Protein AF-A0A2U3Q3P8-F1 (afdb_monomer_lite)

Radius of gyration: 27.35 Å; chains: 1; bounding box: 73×21×60 Å

pLDDT: mean 73.01, std 16.53, range [42.78, 96.44]

Organism: NCBI:txid1549949

InterPro domains:
  IPR036388 Winged helix-like DNA-binding domain superfamily [G3DSA:1.10.10.10] (1-57)

Structure (mmCIF, N/CA/C/O backbone):
data_AF-A0A2U3Q3P8-F1
#
_entry.id   AF-A0A2U3Q3P8-F1
#
loop_
_atom_site.group_PDB
_atom_site.id
_atom_site.type_symbol
_atom_site.label_atom_id
_atom_site.label_alt_id
_atom_site.label_comp_id
_atom_site.label_asym_id
_atom_site.label_entity_id
_atom_site.label_seq_id
_atom_site.pdbx_PDB_ins_code
_atom_site.Cartn_x
_atom_site.Cartn_y
_atom_site.Cartn_z
_atom_site.occupancy
_atom_site.B_iso_or_equiv
_atom_site.auth_seq_id
_atom_site.auth_comp_id
_atom_site.auth_asym_id
_atom_site.auth_atom_id
_atom_site.pdbx_PDB_model_num
ATOM 1 N N . MET A 1 1 ? -5.524 9.885 21.998 1.00 60.00 1 MET A N 1
ATOM 2 C CA . MET A 1 1 ? -5.271 9.952 20.544 1.00 60.00 1 MET A CA 1
ATOM 3 C C . MET A 1 1 ? -5.931 8.860 19.689 1.00 60.00 1 MET A C 1
ATOM 5 O O . MET A 1 1 ? -6.566 9.252 18.726 1.00 60.00 1 MET A O 1
ATOM 9 N N . LEU A 1 2 ? -5.912 7.547 19.992 1.00 55.84 2 LEU A N 1
ATOM 10 C CA . LEU A 1 2 ? -6.657 6.545 19.170 1.00 55.84 2 LEU A CA 1
ATOM 11 C C . LEU A 1 2 ? -8.198 6.638 19.269 1.00 55.84 2 LEU A C 1
ATOM 13 O O . LEU A 1 2 ? -8.904 6.414 18.292 1.00 55.84 2 LEU A O 1
ATOM 17 N N . ARG A 1 3 ? -8.729 7.002 20.444 1.00 55.16 3 ARG A N 1
ATOM 18 C CA . ARG A 1 3 ? -10.178 7.187 20.663 1.00 55.16 3 ARG A CA 1
ATOM 19 C C . ARG A 1 3 ? -10.726 8.466 20.014 1.00 55.16 3 ARG A C 1
ATOM 21 O O . ARG A 1 3 ? -11.865 8.493 19.576 1.00 55.16 3 ARG A O 1
ATOM 28 N N . GLU A 1 4 ? -9.918 9.522 19.967 1.00 57.28 4 GLU A N 1
ATOM 29 C CA . GLU A 1 4 ? -10.304 10.831 19.404 1.00 57.28 4 GLU A CA 1
ATOM 30 C C . GLU A 1 4 ? -10.288 10.842 17.874 1.00 57.28 4 GLU A C 1
ATOM 32 O O . GLU A 1 4 ? -10.942 11.674 17.262 1.00 57.28 4 GLU A O 1
ATOM 37 N N . SER A 1 5 ? -9.564 9.907 17.258 1.00 57.47 5 SER A N 1
ATOM 38 C CA . SER A 1 5 ? -9.428 9.784 15.804 1.00 57.47 5 SER A CA 1
ATOM 39 C C . SER A 1 5 ? -10.414 8.789 15.176 1.00 57.47 5 SER A C 1
ATOM 41 O O . SER A 1 5 ? -10.320 8.513 13.987 1.00 57.47 5 SER A O 1
ATOM 43 N N . GLY A 1 6 ? -11.370 8.255 15.951 1.00 57.53 6 GLY A N 1
ATOM 44 C CA . GLY A 1 6 ? -12.415 7.357 15.437 1.00 57.53 6 GLY A CA 1
ATOM 45 C C . GLY A 1 6 ? -11.964 5.915 15.169 1.00 57.53 6 GLY A C 1
ATOM 46 O O . GLY A 1 6 ? -12.696 5.159 14.542 1.00 57.53 6 GLY A O 1
ATOM 47 N N . PHE A 1 7 ? -10.781 5.508 15.646 1.00 47.69 7 PHE A N 1
ATOM 48 C CA . PHE A 1 7 ? -10.244 4.153 15.435 1.00 47.69 7 PHE A CA 1
ATOM 49 C C . PHE A 1 7 ? -10.585 3.152 16.543 1.00 47.69 7 PHE A C 1
ATOM 51 O O . PHE A 1 7 ? -10.378 1.950 16.373 1.00 47.69 7 PHE A O 1
ATOM 58 N N . ALA A 1 8 ? -11.084 3.619 17.689 1.00 48.06 8 ALA A N 1
ATOM 59 C CA . ALA A 1 8 ? -11.416 2.755 18.814 1.00 48.06 8 ALA A CA 1
ATOM 60 C C . ALA A 1 8 ? -12.683 3.226 19.531 1.00 48.06 8 ALA A C 1
ATOM 62 O O . ALA A 1 8 ? -12.755 4.361 20.014 1.00 48.06 8 ALA A O 1
ATOM 63 N N . SER A 1 9 ? -13.656 2.327 19.658 1.00 54.28 9 SER A N 1
ATOM 64 C CA . SER A 1 9 ? -14.834 2.518 20.498 1.00 54.28 9 SER A CA 1
ATOM 65 C C . SER A 1 9 ? -14.545 1.998 21.911 1.00 54.28 9 SER A C 1
ATOM 67 O O . SER A 1 9 ? -13.898 0.967 22.101 1.00 54.28 9 SER A O 1
ATOM 69 N N . VAL A 1 10 ? -14.975 2.754 22.929 1.00 49.78 10 VAL A N 1
ATOM 70 C CA . VAL A 1 10 ? -14.812 2.380 24.343 1.00 49.78 10 VAL A CA 1
ATOM 71 C C . VAL A 1 10 ? -16.184 2.147 24.941 1.00 49.78 10 VAL A C 1
ATOM 73 O O . VAL A 1 10 ? -16.966 3.090 25.065 1.00 49.78 10 VAL A O 1
ATOM 76 N N . ARG A 1 11 ? -16.451 0.907 25.350 1.00 48.72 11 ARG A N 1
ATOM 77 C CA . ARG A 1 11 ? -17.603 0.565 26.185 1.00 48.72 11 ARG A CA 1
ATOM 78 C C . ARG A 1 11 ? -17.099 0.353 27.609 1.00 48.72 11 ARG A C 1
ATOM 80 O O . ARG A 1 11 ? -16.213 -0.467 27.847 1.00 48.72 11 ARG A O 1
ATOM 87 N N . ALA A 1 12 ? -17.614 1.145 28.544 1.00 46.88 12 ALA A N 1
ATOM 88 C CA . ALA A 1 12 ? -17.351 0.934 29.960 1.00 46.88 12 ALA A CA 1
ATOM 89 C C . ALA A 1 12 ? -18.248 -0.208 30.450 1.00 46.88 12 ALA A C 1
ATOM 91 O O . ALA A 1 12 ? -19.468 -0.129 30.308 1.00 46.88 12 ALA A O 1
ATOM 92 N N . GLU A 1 13 ? -17.649 -1.260 31.001 1.00 50.47 13 GLU A N 1
ATOM 93 C CA . GLU A 1 13 ? -18.374 -2.368 31.617 1.00 50.47 13 GLU A CA 1
ATOM 94 C C . GLU A 1 13 ? -17.887 -2.510 33.067 1.00 50.47 13 GLU A C 1
ATOM 96 O O . GLU A 1 13 ? -16.771 -2.962 33.339 1.00 50.47 13 GLU A O 1
ATOM 101 N N . ALA A 1 14 ? -18.711 -2.030 34.006 1.00 63.56 14 ALA A N 1
ATOM 102 C CA . ALA A 1 14 ? -18.394 -1.931 35.433 1.00 63.56 14 ALA A CA 1
ATOM 103 C C . ALA A 1 14 ? -17.019 -1.267 35.694 1.00 63.56 14 ALA A C 1
ATOM 105 O O . ALA A 1 14 ? -16.789 -0.138 35.265 1.00 63.56 14 ALA A O 1
ATOM 106 N N . GLN A 1 15 ? -16.092 -1.936 36.392 1.00 55.62 15 GLN A N 1
ATOM 107 C CA . GLN A 1 15 ? -14.756 -1.395 36.690 1.00 55.62 15 GLN A CA 1
ATOM 108 C C . GLN A 1 15 ? -13.727 -1.564 35.552 1.00 55.62 15 GLN A C 1
ATOM 110 O O . GLN A 1 15 ? -12.560 -1.208 35.726 1.00 55.62 15 GLN A O 1
ATOM 115 N N . ARG A 1 16 ? -14.115 -2.113 34.392 1.00 42.78 16 ARG A N 1
ATOM 116 C CA . ARG A 1 16 ? -13.192 -2.436 33.293 1.00 42.78 16 ARG A CA 1
ATOM 117 C C . ARG A 1 16 ? -13.503 -1.613 32.041 1.00 42.78 16 ARG A C 1
ATOM 119 O O . ARG A 1 16 ? -14.654 -1.377 31.678 1.00 42.78 16 ARG A O 1
ATOM 126 N N . ARG A 1 17 ? -12.441 -1.162 31.367 1.00 56.53 17 ARG A N 1
ATOM 127 C CA . ARG A 1 17 ? -12.517 -0.469 30.073 1.00 56.53 17 ARG A CA 1
ATOM 128 C C . ARG A 1 17 ? -12.195 -1.465 28.966 1.00 56.53 17 ARG A C 1
ATOM 130 O O . ARG A 1 17 ? -11.060 -1.931 28.892 1.00 56.53 17 ARG A O 1
ATOM 137 N N . LEU A 1 18 ? -13.176 -1.777 28.124 1.00 57.06 18 LEU A N 1
ATOM 138 C CA . LEU A 1 18 ? -12.976 -2.596 26.932 1.00 57.06 18 LEU A CA 1
ATOM 139 C C . L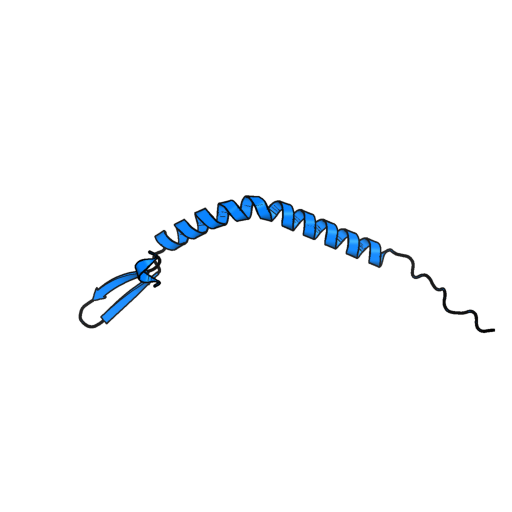EU A 1 18 ? -12.725 -1.678 25.733 1.00 57.06 18 LEU A C 1
ATOM 141 O O . LEU A 1 18 ? -13.512 -0.768 25.459 1.00 57.06 18 LEU A O 1
ATOM 145 N N . TYR A 1 19 ? -11.606 -1.911 25.048 1.00 54.53 19 TYR A N 1
ATOM 146 C CA . TYR A 1 19 ? -11.211 -1.196 23.838 1.00 54.53 19 TYR A CA 1
ATOM 147 C C . TYR A 1 19 ? -11.406 -2.129 22.645 1.00 54.53 19 TYR A C 1
ATOM 149 O O . TYR A 1 19 ? -10.694 -3.124 22.520 1.00 54.53 19 TYR A O 1
ATOM 157 N N . SER A 1 20 ? -12.365 -1.816 21.779 1.00 58.72 20 SER A N 1
ATOM 158 C CA . SER A 1 20 ? -12.539 -2.503 20.499 1.00 58.72 20 SER A CA 1
ATOM 159 C C . SER A 1 20 ? -12.014 -1.628 19.372 1.00 58.72 20 SER A C 1
ATOM 161 O O . SER A 1 20 ? -12.325 -0.437 19.306 1.00 58.72 20 SER A O 1
ATOM 163 N N . VAL A 1 21 ? -11.218 -2.225 18.485 1.00 60.38 21 VAL A N 1
ATOM 164 C CA . VAL A 1 21 ? -10.827 -1.591 17.224 1.00 60.38 21 VAL A CA 1
ATOM 165 C C . VAL A 1 21 ? -12.082 -1.449 16.371 1.00 60.38 21 VAL A C 1
ATOM 167 O O . VAL A 1 21 ? -12.778 -2.434 16.118 1.00 60.38 21 VAL A O 1
ATOM 170 N N . ASP A 1 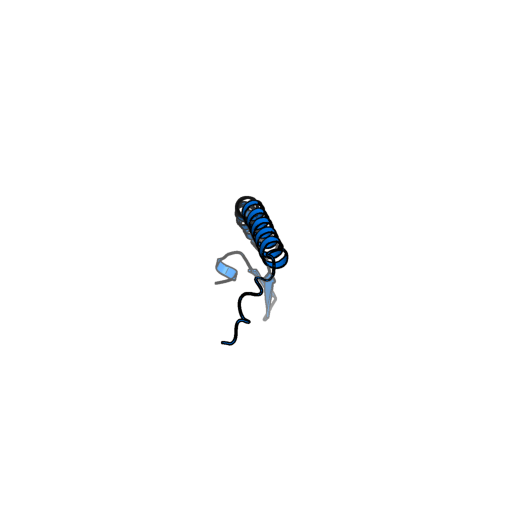22 ? -12.391 -0.221 15.966 1.00 64.94 22 ASP A N 1
ATOM 171 C CA . ASP A 1 22 ? -13.559 0.049 15.141 1.00 64.94 22 ASP A CA 1
ATOM 172 C C . ASP A 1 22 ? -13.254 -0.305 13.680 1.00 64.94 22 ASP A C 1
ATOM 174 O O . ASP A 1 22 ? -12.481 0.363 12.987 1.00 64.94 22 ASP A O 1
ATOM 178 N N . VAL A 1 23 ? -13.878 -1.385 13.210 1.00 66.19 23 VAL A N 1
ATOM 179 C CA . VAL A 1 23 ? -13.781 -1.860 11.826 1.00 66.19 23 VAL A CA 1
ATOM 180 C C . VAL A 1 23 ? -14.256 -0.787 10.835 1.00 66.19 23 VAL A C 1
ATOM 182 O O . VAL A 1 23 ? -13.751 -0.732 9.713 1.00 66.19 23 VAL A O 1
ATOM 185 N N . ALA A 1 24 ? -15.182 0.095 11.227 1.00 64.81 24 ALA A N 1
ATOM 186 C CA . ALA A 1 24 ? -15.643 1.192 10.381 1.00 64.81 24 ALA A CA 1
ATOM 187 C C . ALA A 1 24 ? -14.550 2.254 10.169 1.00 64.81 24 ALA A C 1
ATOM 189 O O . ALA A 1 24 ? -14.336 2.690 9.036 1.00 64.81 24 ALA A O 1
ATOM 190 N N . GLY A 1 25 ? -13.797 2.602 11.219 1.00 67.62 25 GLY A N 1
ATOM 191 C CA . GLY A 1 25 ? -12.660 3.525 11.127 1.00 67.62 25 GLY A CA 1
ATOM 192 C C . GLY A 1 25 ? -11.543 2.994 10.222 1.00 67.62 25 GLY A C 1
ATOM 193 O O . GLY A 1 25 ? -10.974 3.734 9.419 1.00 67.62 25 GLY A O 1
ATOM 194 N N . LEU A 1 26 ? -11.289 1.682 10.264 1.00 69.56 26 LEU A N 1
ATOM 195 C CA . LEU A 1 26 ? -10.330 1.029 9.365 1.00 69.56 26 LEU A CA 1
ATOM 196 C C . LEU A 1 26 ? -10.773 1.056 7.895 1.00 69.56 26 LEU A C 1
ATOM 198 O O . LEU A 1 26 ? -9.939 1.282 7.021 1.00 69.56 26 LEU A O 1
ATOM 202 N N . ARG A 1 27 ? -12.071 0.887 7.606 1.00 75.88 27 ARG A N 1
ATOM 203 C CA . ARG A 1 27 ? -12.595 0.966 6.229 1.00 75.88 27 ARG A CA 1
ATOM 204 C C . ARG A 1 27 ? -12.460 2.360 5.624 1.00 75.88 27 ARG A C 1
ATOM 206 O O . ARG A 1 27 ? -12.181 2.467 4.436 1.00 75.88 27 ARG A O 1
ATOM 213 N N . ALA A 1 28 ? -12.636 3.414 6.419 1.00 74.00 28 ALA A N 1
ATOM 214 C CA . ALA A 1 28 ? -12.459 4.785 5.942 1.00 74.00 28 ALA A CA 1
ATOM 215 C C . ALA A 1 28 ? -11.005 5.053 5.519 1.00 74.00 28 ALA A C 1
ATOM 217 O O . ALA A 1 28 ? -10.760 5.647 4.468 1.00 74.00 28 ALA A O 1
ATOM 218 N N . VAL A 1 29 ? -10.040 4.556 6.297 1.00 78.62 29 VAL A N 1
ATOM 219 C CA . VAL A 1 29 ? -8.617 4.635 5.943 1.00 78.62 29 VAL A CA 1
ATOM 220 C C . VAL A 1 29 ? -8.301 3.790 4.723 1.00 78.62 29 VAL A C 1
ATOM 222 O O . VAL A 1 29 ? -7.606 4.268 3.835 1.00 78.62 29 VAL A O 1
ATOM 225 N N . ASP A 1 30 ? -8.820 2.568 4.644 1.00 81.75 30 ASP A N 1
ATOM 226 C CA . ASP A 1 30 ? -8.588 1.707 3.487 1.00 81.75 30 ASP A CA 1
ATOM 227 C C . ASP A 1 30 ? -9.157 2.321 2.196 1.00 81.75 30 ASP A C 1
ATOM 229 O O . ASP A 1 30 ? -8.470 2.363 1.179 1.00 81.75 30 ASP A O 1
ATOM 233 N N . ALA A 1 31 ? -10.349 2.926 2.252 1.00 83.31 31 ALA A N 1
ATOM 234 C CA . ALA A 1 31 ? -10.944 3.647 1.125 1.00 83.31 31 ALA A CA 1
ATOM 235 C C . ALA A 1 31 ? -10.145 4.901 0.725 1.00 83.31 31 ALA A C 1
ATOM 237 O O . ALA A 1 31 ? -10.040 5.229 -0.460 1.00 83.31 31 ALA A O 1
ATOM 238 N N . TRP A 1 32 ? -9.566 5.611 1.696 1.00 83.38 32 TRP A N 1
ATOM 239 C CA . TRP A 1 32 ? -8.687 6.747 1.426 1.00 83.38 32 TRP A CA 1
ATOM 240 C C . TRP A 1 32 ? -7.359 6.292 0.808 1.00 83.38 32 TRP A C 1
ATOM 242 O O . TRP A 1 32 ? -6.981 6.788 -0.250 1.00 83.38 32 TRP A O 1
ATOM 252 N N . ILE A 1 33 ? -6.688 5.293 1.392 1.00 84.19 33 ILE A N 1
ATOM 253 C CA . ILE A 1 33 ? -5.427 4.736 0.875 1.00 84.19 33 ILE A CA 1
ATOM 254 C C . ILE A 1 33 ? -5.634 4.089 -0.501 1.00 84.19 33 ILE A C 1
ATOM 256 O O . ILE A 1 33 ? -4.772 4.222 -1.370 1.00 84.19 33 ILE A O 1
ATOM 260 N N . GLY A 1 34 ? -6.770 3.429 -0.733 1.00 84.31 34 GLY A N 1
ATOM 261 C CA . GLY A 1 34 ? -7.117 2.806 -2.010 1.00 84.31 34 GLY A CA 1
ATOM 262 C C . GLY A 1 34 ? -7.056 3.783 -3.187 1.00 84.31 34 GLY A C 1
ATOM 263 O O . GLY A 1 34 ? -6.559 3.428 -4.254 1.00 84.31 34 GLY A O 1
ATOM 264 N N . GLN A 1 35 ? -7.435 5.049 -2.976 1.00 82.44 35 GLN A N 1
ATOM 265 C CA . GLN A 1 35 ? -7.318 6.095 -4.001 1.00 82.44 35 GLN A CA 1
ATOM 266 C C . GLN A 1 35 ? -5.857 6.367 -4.391 1.00 82.44 35 GLN A C 1
ATOM 268 O O . GLN A 1 35 ? -5.562 6.598 -5.563 1.00 82.44 35 GLN A O 1
ATOM 273 N N . PHE A 1 36 ? -4.927 6.285 -3.436 1.00 81.75 36 PHE A N 1
ATOM 274 C CA . PHE A 1 36 ? -3.496 6.435 -3.711 1.00 81.75 36 PHE A CA 1
ATOM 275 C C . PHE A 1 36 ? -2.893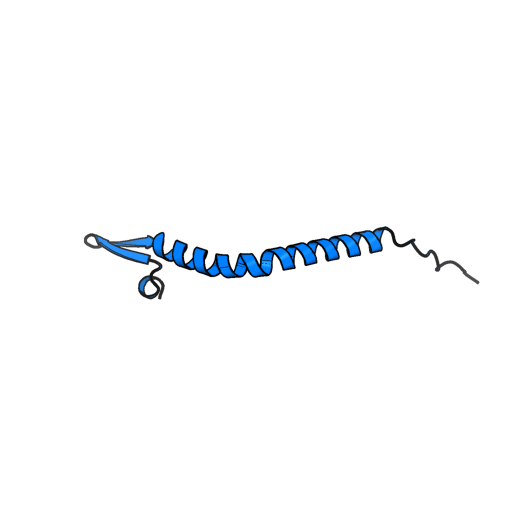 5.182 -4.345 1.00 81.75 36 PHE A C 1
ATOM 277 O O . PHE A 1 36 ? -2.036 5.311 -5.220 1.00 81.75 36 PHE A O 1
ATOM 284 N N . ARG A 1 37 ? -3.342 3.981 -3.951 1.00 86.81 37 ARG A N 1
ATOM 285 C CA . ARG A 1 37 ? -2.872 2.719 -4.553 1.00 86.81 37 ARG A CA 1
ATOM 286 C C . ARG A 1 37 ? -3.126 2.707 -6.056 1.00 86.81 37 ARG A C 1
ATOM 288 O O . ARG A 1 37 ? -2.180 2.516 -6.809 1.00 86.81 37 ARG A O 1
ATOM 295 N N . ASN A 1 38 ? -4.334 3.074 -6.486 1.00 85.62 38 ASN A N 1
ATOM 296 C CA . ASN A 1 38 ? -4.701 3.110 -7.906 1.00 85.62 38 ASN A CA 1
ATOM 297 C C . ASN A 1 38 ? -3.785 4.005 -8.759 1.00 85.62 38 ASN A C 1
ATOM 299 O O . ASN A 1 38 ? -3.562 3.731 -9.935 1.00 85.62 38 ASN A O 1
ATOM 303 N N . PHE A 1 39 ? -3.252 5.085 -8.183 1.00 86.38 39 PHE A N 1
ATOM 304 C CA . PHE A 1 39 ? -2.346 5.985 -8.894 1.00 86.38 39 PHE A CA 1
ATOM 305 C C . PHE A 1 39 ? -0.902 5.466 -8.944 1.00 86.38 39 PHE A C 1
ATOM 307 O O . PHE A 1 39 ? -0.214 5.636 -9.955 1.00 86.38 39 PHE A O 1
ATOM 314 N N . TRP A 1 40 ? -0.420 4.873 -7.850 1.00 89.31 40 TRP A N 1
ATOM 315 C CA . TRP A 1 40 ? 0.984 4.486 -7.704 1.00 89.31 40 TRP A CA 1
ATOM 316 C C . TRP A 1 40 ? 1.284 3.071 -8.186 1.00 89.31 40 TRP A C 1
ATOM 318 O O . TRP A 1 40 ? 2.365 2.850 -8.722 1.00 89.31 40 TRP A O 1
ATOM 328 N N . GLU A 1 41 ? 0.350 2.137 -8.041 1.00 91.69 41 GLU A N 1
ATOM 329 C CA . GLU A 1 41 ? 0.546 0.720 -8.359 1.00 91.69 41 GLU A CA 1
ATOM 330 C C . GLU A 1 41 ? 0.985 0.504 -9.820 1.00 91.69 41 GLU A C 1
ATOM 332 O O . GLU A 1 41 ? 2.078 -0.030 -10.017 1.00 91.69 41 GLU A O 1
ATOM 337 N N . PRO A 1 42 ? 0.323 1.083 -10.848 1.00 92.62 42 PRO A N 1
ATOM 338 C CA . PRO A 1 42 ? 0.779 0.918 -12.232 1.00 92.62 42 PRO A CA 1
ATOM 339 C C . PRO A 1 42 ? 2.170 1.519 -12.497 1.00 92.62 42 PRO A C 1
ATOM 341 O O . PRO A 1 42 ? 2.930 1.028 -13.331 1.00 92.62 42 PRO A O 1
ATOM 344 N N . LYS A 1 43 ? 2.525 2.603 -11.792 1.00 92.06 43 LYS A N 1
ATOM 345 C CA . LYS A 1 43 ? 3.832 3.269 -11.933 1.00 92.06 43 LYS A CA 1
ATOM 346 C C . LYS A 1 43 ? 4.946 2.439 -11.302 1.00 92.06 43 LYS A C 1
ATOM 348 O O . LYS A 1 43 ? 6.043 2.366 -11.855 1.00 92.06 43 LYS A O 1
ATOM 353 N N . LEU A 1 44 ? 4.670 1.835 -10.149 1.00 93.25 44 LEU A N 1
ATOM 354 C CA . LEU A 1 44 ? 5.610 0.964 -9.455 1.00 93.25 44 LEU A CA 1
ATOM 355 C C . LEU A 1 44 ? 5.816 -0.347 -10.222 1.00 93.25 44 LEU A C 1
ATOM 357 O O . LEU A 1 44 ? 6.955 -0.800 -10.328 1.00 93.25 44 LEU A O 1
ATOM 361 N N . ASP A 1 45 ? 4.771 -0.888 -10.846 1.00 95.44 45 ASP A N 1
ATOM 362 C CA . ASP A 1 45 ? 4.875 -2.067 -11.713 1.00 95.44 45 ASP A CA 1
ATOM 363 C C . ASP A 1 45 ? 5.708 -1.790 -12.971 1.00 95.44 45 ASP A C 1
ATOM 365 O O . ASP A 1 45 ? 6.582 -2.582 -13.351 1.00 95.44 45 ASP A O 1
ATOM 369 N N . ALA A 1 46 ? 5.507 -0.627 -13.597 1.00 95.75 46 ALA A N 1
ATOM 370 C CA . ALA A 1 46 ? 6.331 -0.186 -14.719 1.00 95.75 46 ALA A CA 1
ATOM 371 C C . ALA A 1 46 ? 7.806 -0.043 -14.305 1.00 95.75 46 ALA A C 1
ATOM 373 O O . ALA A 1 46 ? 8.703 -0.530 -14.996 1.00 95.75 46 ALA A O 1
ATOM 374 N N . LEU A 1 47 ? 8.068 0.547 -13.135 1.00 94.56 47 LEU A N 1
ATOM 375 C CA . LEU A 1 47 ? 9.421 0.657 -12.593 1.00 94.56 47 LEU A CA 1
ATOM 376 C C . LEU A 1 47 ? 10.049 -0.719 -12.329 1.00 94.56 47 LEU A C 1
ATOM 378 O O . LEU A 1 47 ? 11.212 -0.941 -12.669 1.00 94.56 47 LEU A O 1
ATOM 382 N N . ALA A 1 48 ? 9.298 -1.655 -11.749 1.00 94.88 48 ALA A N 1
ATOM 383 C CA . ALA A 1 48 ? 9.770 -3.016 -11.515 1.00 94.88 48 ALA A CA 1
ATOM 384 C C . ALA A 1 48 ? 10.167 -3.706 -12.831 1.00 94.88 48 ALA A C 1
ATOM 386 O O . ALA A 1 48 ? 11.211 -4.368 -12.899 1.00 94.88 48 ALA A O 1
ATOM 387 N N . THR A 1 49 ? 9.384 -3.487 -13.889 1.00 96.44 49 THR A N 1
ATOM 388 C CA . THR A 1 49 ? 9.662 -3.993 -15.239 1.00 96.44 49 THR A CA 1
ATOM 389 C C . THR A 1 49 ? 10.963 -3.423 -15.799 1.00 96.44 49 THR A C 1
ATOM 391 O O . THR A 1 49 ? 11.824 -4.182 -16.254 1.00 96.44 49 THR A O 1
ATOM 394 N N . GLU A 1 50 ? 11.168 -2.110 -15.699 1.00 95.38 50 GLU A N 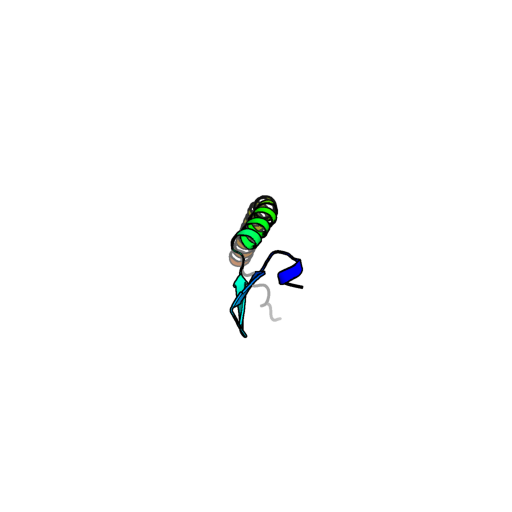1
ATOM 395 C CA . GLU A 1 50 ? 12.400 -1.464 -16.168 1.00 95.38 50 GLU A CA 1
ATOM 396 C C . GLU A 1 50 ? 13.633 -1.917 -15.373 1.00 95.38 50 GLU A C 1
ATOM 398 O O . GLU A 1 50 ? 14.693 -2.198 -15.941 1.00 95.38 50 GLU A O 1
ATOM 403 N N . ILE A 1 51 ? 13.497 -2.114 -14.059 1.00 96.06 51 ILE A N 1
ATOM 404 C CA . ILE A 1 51 ? 14.566 -2.691 -13.233 1.00 96.06 51 ILE A CA 1
ATOM 405 C C . ILE A 1 51 ? 14.905 -4.113 -13.703 1.00 96.06 51 ILE A C 1
ATOM 407 O O . ILE A 1 51 ? 16.086 -4.467 -13.809 1.00 96.06 51 ILE A O 1
ATOM 411 N N . ALA A 1 52 ? 13.897 -4.943 -13.983 1.00 95.12 52 ALA A N 1
ATOM 412 C CA . ALA A 1 52 ? 14.098 -6.302 -14.476 1.00 95.12 52 ALA A CA 1
ATOM 413 C C . ALA A 1 52 ? 14.794 -6.309 -15.847 1.00 95.12 52 ALA A C 1
ATOM 415 O O . ALA A 1 52 ? 15.729 -7.093 -16.063 1.00 95.12 52 ALA A O 1
ATOM 416 N N . ARG A 1 53 ? 14.410 -5.389 -16.738 1.00 92.50 53 ARG A N 1
ATOM 417 C CA . ARG A 1 53 ? 15.046 -5.183 -18.042 1.00 92.50 53 ARG A CA 1
ATOM 418 C C . ARG A 1 53 ? 16.518 -4.804 -17.899 1.00 92.50 53 ARG A C 1
ATOM 420 O O . ARG A 1 53 ? 17.375 -5.517 -18.422 1.00 92.50 53 ARG A O 1
ATOM 427 N N . GLY A 1 54 ? 16.835 -3.785 -17.103 1.00 93.31 54 GLY A N 1
ATOM 428 C CA . GLY A 1 54 ? 18.218 -3.358 -16.870 1.00 93.31 54 GLY A CA 1
ATOM 429 C C . GLY A 1 54 ? 19.076 -4.423 -16.169 1.00 93.31 54 GLY A C 1
ATOM 430 O O . GLY A 1 54 ? 20.287 -4.514 -16.387 1.00 93.31 54 GLY A O 1
ATOM 431 N N . LYS A 1 55 ? 18.481 -5.286 -15.332 1.00 92.31 55 LYS A N 1
ATOM 432 C CA . LYS A 1 55 ? 19.170 -6.473 -14.788 1.00 92.31 55 LYS A CA 1
ATOM 433 C C . LYS A 1 55 ? 19.471 -7.509 -15.877 1.00 92.31 55 LYS A C 1
ATOM 435 O O . LYS A 1 55 ? 20.537 -8.121 -15.852 1.00 92.31 55 LYS A O 1
ATOM 440 N N . ARG A 1 56 ? 18.561 -7.726 -16.830 1.00 90.38 56 ARG A N 1
ATOM 441 C CA . ARG A 1 56 ? 18.769 -8.648 -17.959 1.00 90.38 56 ARG A CA 1
ATOM 442 C C . ARG A 1 56 ? 19.852 -8.143 -18.910 1.00 90.38 56 ARG A C 1
ATOM 444 O O . ARG A 1 56 ? 20.728 -8.923 -19.264 1.00 90.38 56 ARG A O 1
ATOM 451 N N . GLU A 1 57 ? 19.835 -6.863 -19.260 1.00 89.81 57 GLU A N 1
ATOM 452 C CA . GLU A 1 57 ? 20.844 -6.248 -20.133 1.00 89.81 57 GLU A CA 1
ATOM 453 C C . GLU A 1 57 ? 22.252 -6.369 -19.537 1.00 89.81 57 GLU A C 1
ATOM 455 O O . GLU A 1 57 ? 23.169 -6.810 -20.223 1.00 89.81 57 GLU A O 1
ATOM 460 N N . ARG A 1 58 ? 22.412 -6.118 -18.230 1.00 85.62 58 ARG A N 1
ATOM 461 C CA . ARG A 1 58 ? 23.693 -6.310 -17.526 1.00 85.62 58 ARG A CA 1
ATOM 462 C C . ARG A 1 58 ? 24.189 -7.756 -17.512 1.00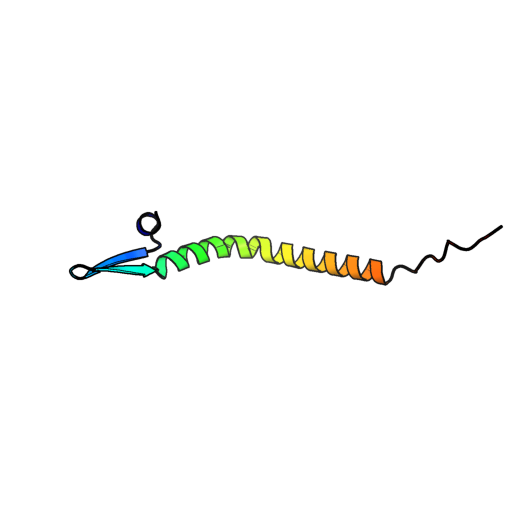 85.62 58 ARG A C 1
ATOM 464 O O . ARG A 1 58 ? 25.392 -7.970 -17.575 1.00 85.62 58 ARG A O 1
ATOM 471 N N . ARG A 1 59 ? 23.291 -8.743 -17.429 1.00 87.25 59 ARG A N 1
ATOM 472 C CA . ARG A 1 59 ? 23.665 -10.169 -17.510 1.00 87.25 59 ARG A CA 1
ATOM 473 C C . ARG A 1 59 ? 24.073 -10.590 -18.918 1.00 87.25 59 ARG A C 1
ATOM 475 O O . ARG A 1 59 ? 24.933 -11.448 -19.063 1.00 87.25 59 ARG A O 1
ATOM 482 N N . ASN A 1 60 ? 23.440 -10.006 -19.931 1.00 86.31 60 ASN A N 1
ATOM 483 C CA . ASN A 1 60 ? 23.697 -10.328 -21.332 1.00 86.31 60 ASN A CA 1
ATOM 484 C C . ASN A 1 60 ? 24.857 -9.516 -21.923 1.00 86.31 60 ASN A C 1
ATOM 486 O O . ASN A 1 60 ? 25.304 -9.819 -23.029 1.00 86.31 60 ASN A O 1
ATOM 490 N N . ALA A 1 61 ? 25.332 -8.486 -21.217 1.00 80.50 61 ALA A N 1
ATOM 491 C CA . ALA A 1 61 ? 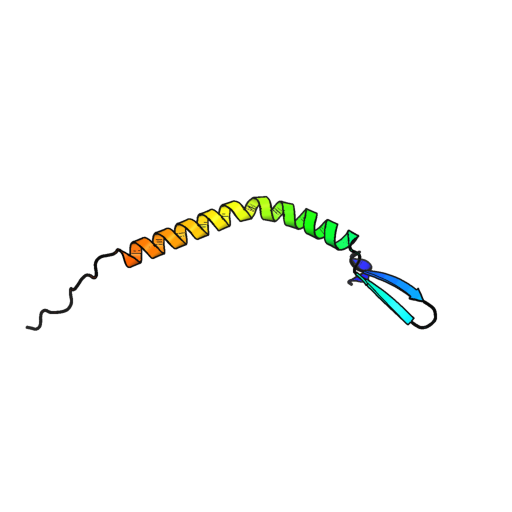26.496 -7.723 -21.624 1.00 80.50 61 ALA A CA 1
ATOM 492 C C . ALA A 1 61 ? 27.705 -8.672 -21.735 1.00 80.50 61 ALA A C 1
ATOM 494 O O . ALA A 1 61 ? 28.014 -9.389 -20.778 1.00 80.50 61 ALA A O 1
ATOM 495 N N . PRO A 1 62 ? 28.388 -8.713 -22.892 1.00 77.69 62 PRO A N 1
ATOM 496 C CA . PRO A 1 62 ? 29.520 -9.602 -23.076 1.00 77.69 62 PRO A CA 1
ATOM 497 C C . PRO A 1 62 ? 30.605 -9.245 -22.059 1.00 77.69 62 PRO A C 1
ATOM 499 O O . PRO A 1 62 ? 30.963 -8.075 -21.908 1.00 77.69 62 PRO A O 1
ATOM 502 N N . ILE A 1 63 ? 31.139 -10.254 -21.364 1.00 71.31 63 ILE A N 1
ATOM 503 C CA . ILE A 1 63 ? 32.304 -10.086 -20.491 1.00 71.31 63 ILE A CA 1
ATOM 504 C C . ILE A 1 63 ? 33.447 -9.591 -21.378 1.00 71.31 63 ILE A C 1
ATOM 506 O O . ILE A 1 63 ? 34.065 -10.370 -22.106 1.00 71.31 63 ILE A O 1
ATOM 510 N N . ASN A 1 64 ? 33.724 -8.288 -21.348 1.00 68.81 64 ASN A N 1
ATOM 511 C CA . ASN A 1 64 ? 34.853 -7.722 -22.065 1.00 68.81 64 ASN A CA 1
ATOM 512 C C . ASN A 1 64 ? 36.139 -8.187 -21.370 1.00 68.81 64 ASN A C 1
ATOM 514 O O . ASN A 1 64 ? 36.608 -7.563 -20.418 1.00 68.81 64 ASN A O 1
ATOM 518 N N . LYS A 1 65 ? 36.707 -9.306 -21.834 1.00 61.81 65 LYS A N 1
ATOM 519 C CA . LYS A 1 65 ? 38.052 -9.756 -21.458 1.00 61.81 65 LYS A CA 1
ATOM 520 C C . LYS A 1 65 ? 39.093 -8.818 -22.083 1.00 61.81 65 LYS A C 1
ATOM 522 O O . LYS A 1 65 ? 39.807 -9.190 -23.006 1.00 61.81 65 LYS A O 1
ATOM 527 N N . ARG A 1 66 ? 39.198 -7.592 -21.570 1.00 63.66 66 ARG A N 1
ATOM 528 C CA . ARG A 1 66 ? 40.359 -6.715 -21.772 1.00 63.66 66 ARG A CA 1
ATOM 529 C C . ARG A 1 66 ? 41.071 -6.512 -20.443 1.00 63.66 66 ARG A C 1
ATOM 531 O O . ARG A 1 66 ? 41.045 -5.441 -19.858 1.00 63.66 66 ARG A O 1
ATOM 538 N N . SER A 1 67 ? 41.714 -7.569 -19.972 1.00 60.81 67 SER A N 1
ATOM 539 C CA . SER A 1 67 ? 42.862 -7.448 -19.078 1.00 60.81 67 SER A CA 1
ATOM 540 C C . SER A 1 67 ? 43.693 -8.707 -19.242 1.00 60.81 67 SER A C 1
ATOM 542 O O . SER A 1 67 ? 43.322 -9.786 -18.787 1.00 60.81 67 SER A O 1
ATOM 544 N N . GLY A 1 68 ? 44.756 -8.588 -20.026 1.00 58.78 68 GLY A N 1
ATOM 545 C CA . GLY A 1 68 ? 45.583 -9.724 -20.396 1.00 58.78 68 GLY A CA 1
ATOM 546 C C . GLY A 1 68 ? 46.487 -9.432 -21.580 1.00 58.78 68 GLY A C 1
ATOM 547 O O . GLY A 1 68 ? 46.556 -10.235 -22.500 1.00 58.78 68 GLY A O 1
ATOM 548 N N . LYS A 1 69 ? 47.180 -8.291 -21.580 1.00 54.47 69 LYS A N 1
ATOM 549 C CA . LYS A 1 69 ? 48.430 -8.188 -22.331 1.00 54.47 69 LYS A CA 1
ATOM 550 C C . LYS A 1 69 ? 49.507 -7.735 -21.360 1.00 54.47 69 LYS A C 1
ATOM 552 O O . LYS A 1 69 ? 49.699 -6.549 -21.133 1.00 54.47 69 LYS A O 1
ATOM 557 N N . ARG A 1 70 ? 50.112 -8.738 -20.717 1.00 54.03 70 ARG A N 1
ATOM 558 C CA . ARG A 1 70 ? 51.453 -8.623 -20.152 1.00 54.03 70 ARG A CA 1
ATOM 559 C C . ARG A 1 70 ? 52.394 -8.356 -21.327 1.00 54.03 70 ARG A C 1
ATOM 561 O O . ARG A 1 70 ? 52.389 -9.139 -22.278 1.00 54.03 70 ARG A O 1
ATOM 568 N N . ALA A 1 71 ? 53.134 -7.264 -21.251 1.00 51.72 71 ALA A N 1
ATOM 569 C CA . ALA A 1 71 ? 54.426 -7.059 -21.883 1.00 51.72 71 ALA A CA 1
ATOM 570 C C . ALA A 1 71 ? 55.208 -6.150 -20.935 1.00 51.72 71 ALA A C 1
ATOM 572 O O . ALA A 1 71 ? 54.588 -5.169 -20.461 1.00 51.72 71 ALA A O 1
#

Sequence (71 aa):
MLRESGFASVRAEAQRRLYSVDVAGLRAVDAWIGQFRNFWEPKLDALATEIARGKRERRNAPINKRSGKRA

Foldseek 3Di:
DCVVQVQWDWDDDPPDIDTDGDPVSVVVVVVVVVVVCVVCVVVVVVVVVVVVVVVVCVVPPPPPPPDDDDD

Secondary structure (DSSP, 8-state):
-TTTTTSEEEEEETTEEEEEE-HHHHHHHHHHHHHHHHHHHHHHHHHHHHHHHHHHHHHHS----------